Protein AF-A0A8S3F5J4-F1 (afdb_monomer_lite)

InterPro domains:
  IPR008758 Peptidase S28 [PF05577] (1-40)
  IPR029058 Alpha/Beta hydrolase fold [G3DSA:3.40.50.1820] (1-50)
  IPR029058 Alpha/Beta hydrolase fold [SSF53474] (1-40)

Structure (mmCIF, N/CA/C/O backbone):
data_AF-A0A8S3F5J4-F1
#
_entry.id   AF-A0A8S3F5J4-F1
#
loop_
_atom_site.group_PDB
_atom_site.id
_atom_site.type_symbol
_atom_site.label_atom_id
_atom_site.label_alt_id
_atom_site.label_comp_id
_atom_site.label_asym_id
_atom_site.label_entity_id
_atom_site.label_seq_id
_atom_site.pdbx_PDB_ins_code
_atom_site.Cartn_x
_atom_site.Cartn_y
_atom_site.Cartn_z
_atom_site.occupancy
_atom_site.B_iso_or_equiv
_atom_site.auth_seq_id
_atom_site.auth_comp_id
_atom_site.auth_asym_id
_atom_site.auth_atom_id
_atom_site.pdbx_PDB_model_num
ATOM 1 N N . SER A 1 1 ? -11.751 -3.204 17.103 1.00 79.56 1 SER A N 1
ATOM 2 C CA . SER A 1 1 ? -11.869 -3.981 15.852 1.00 79.56 1 SER A CA 1
ATOM 3 C C . SER A 1 1 ? -10.544 -3.950 15.110 1.00 79.56 1 SER A C 1
ATOM 5 O O . SER A 1 1 ? -9.949 -2.878 15.090 1.00 79.56 1 SER A O 1
ATOM 7 N N . PRO A 1 2 ? -10.045 -5.068 14.552 1.00 84.75 2 PRO A N 1
ATOM 8 C CA . PRO A 1 2 ? -8.808 -5.068 13.766 1.00 84.75 2 PRO A CA 1
ATOM 9 C C . PRO A 1 2 ? -9.022 -4.373 12.409 1.00 84.75 2 PRO A C 1
ATOM 11 O O . PRO A 1 2 ? -10.021 -4.635 11.742 1.00 84.75 2 PRO A O 1
ATOM 14 N N . VAL A 1 3 ? -8.101 -3.488 12.012 1.00 88.06 3 VAL A N 1
ATOM 15 C CA . VAL A 1 3 ? -8.165 -2.718 10.753 1.00 88.06 3 VAL A CA 1
ATOM 16 C C . VAL A 1 3 ? -7.031 -3.145 9.820 1.00 88.06 3 VAL A C 1
ATOM 18 O O . VAL A 1 3 ? -5.880 -3.248 10.252 1.00 88.06 3 VAL A O 1
ATOM 21 N N . ILE A 1 4 ? -7.359 -3.375 8.546 1.00 89.25 4 ILE A N 1
ATOM 22 C CA . ILE A 1 4 ? -6.414 -3.715 7.474 1.00 89.25 4 ILE A CA 1
ATOM 23 C C . ILE A 1 4 ? -6.520 -2.646 6.389 1.00 89.25 4 ILE A C 1
ATOM 25 O O . ILE A 1 4 ? -7.625 -2.286 5.982 1.00 89.25 4 ILE A O 1
ATOM 29 N N . VAL A 1 5 ? -5.377 -2.139 5.926 1.00 86.25 5 VAL A N 1
ATOM 30 C CA . VAL A 1 5 ? -5.324 -1.087 4.900 1.00 86.25 5 VAL A CA 1
ATOM 31 C C . VAL A 1 5 ? -4.955 -1.683 3.553 1.00 86.25 5 VAL A C 1
ATOM 33 O O . VAL A 1 5 ? -4.056 -2.512 3.465 1.00 86.25 5 VAL A O 1
ATOM 36 N N . PHE A 1 6 ? -5.623 -1.237 2.497 1.00 88.25 6 PHE A N 1
ATOM 37 C CA . PHE A 1 6 ? -5.371 -1.675 1.129 1.00 88.25 6 PHE A CA 1
ATOM 38 C C . PHE A 1 6 ? -4.997 -0.476 0.269 1.00 88.25 6 PHE A C 1
ATOM 40 O O . PHE A 1 6 ? -5.587 0.597 0.404 1.00 88.25 6 PHE A O 1
ATOM 47 N N . GLY A 1 7 ? -4.0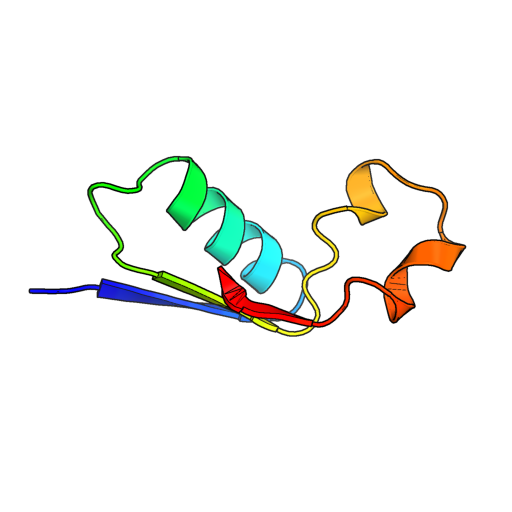38 -0.657 -0.634 1.00 85.06 7 GLY A N 1
ATOM 48 C CA . GLY A 1 7 ? -3.658 0.392 -1.566 1.00 85.06 7 GLY A CA 1
ATOM 49 C C . GLY A 1 7 ? -2.825 -0.125 -2.730 1.00 85.06 7 GLY A C 1
ATOM 50 O O . GLY A 1 7 ? -2.022 -1.043 -2.577 1.00 85.06 7 GLY A O 1
ATOM 51 N N . GLY A 1 8 ? -3.020 0.493 -3.894 1.00 84.75 8 GLY A N 1
ATOM 52 C CA . GLY A 1 8 ? -2.249 0.239 -5.108 1.00 84.75 8 GLY A CA 1
ATOM 53 C C . GLY A 1 8 ? -1.297 1.392 -5.432 1.00 84.75 8 GLY A C 1
ATOM 54 O O . GLY A 1 8 ? -1.647 2.546 -5.182 1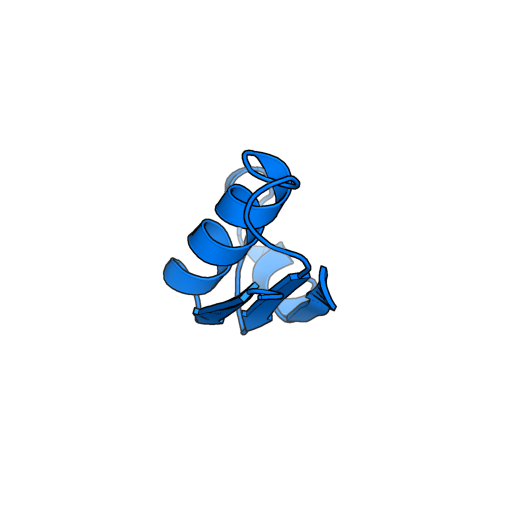.00 84.75 8 GLY A O 1
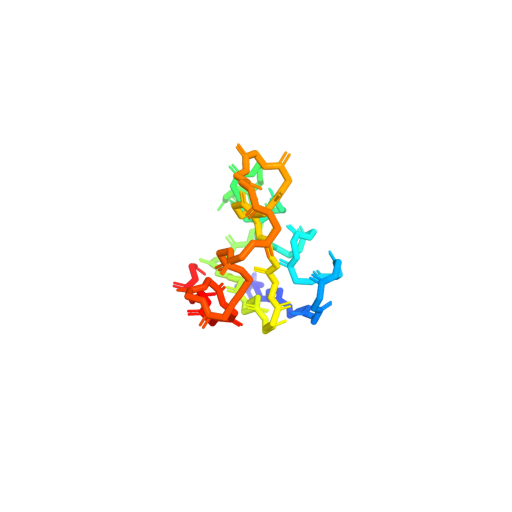ATOM 55 N N . SER A 1 9 ? -0.122 1.120 -6.007 1.00 79.81 9 SER A N 1
ATOM 56 C CA . SER A 1 9 ? 0.819 2.157 -6.465 1.00 79.81 9 SER A CA 1
ATOM 57 C C . SER A 1 9 ? 1.165 3.151 -5.341 1.00 79.81 9 SER A C 1
ATOM 59 O O . SER A 1 9 ? 1.561 2.732 -4.252 1.00 79.81 9 SER A O 1
ATOM 61 N N . TYR A 1 10 ? 0.973 4.454 -5.551 1.00 80.62 10 TYR A N 1
ATOM 62 C CA . TYR A 1 10 ? 1.130 5.470 -4.509 1.00 80.62 10 TYR A CA 1
ATOM 63 C C . TYR A 1 10 ? 0.217 5.224 -3.295 1.00 80.62 10 TYR A C 1
ATOM 65 O O . TYR A 1 10 ? 0.656 5.344 -2.154 1.00 80.62 10 TYR A O 1
ATOM 73 N N . GLY A 1 11 ? -1.025 4.784 -3.519 1.00 80.69 11 GLY A N 1
ATOM 74 C CA . GLY A 1 11 ? -1.931 4.382 -2.441 1.00 80.69 11 GLY A CA 1
ATOM 75 C C . GLY A 1 11 ? -1.399 3.189 -1.643 1.00 80.69 11 GLY A C 1
ATOM 76 O O . GLY A 1 11 ? -1.593 3.122 -0.435 1.00 80.69 11 GLY A O 1
ATOM 77 N N . GLY A 1 12 ? -0.666 2.281 -2.290 1.00 84.06 12 GLY A N 1
ATOM 78 C CA . GLY A 1 12 ? 0.021 1.177 -1.623 1.00 84.06 12 GLY A CA 1
ATOM 79 C C . GLY A 1 12 ? 1.235 1.641 -0.816 1.00 84.06 12 GLY A C 1
ATOM 80 O O . GLY A 1 12 ? 1.461 1.143 0.284 1.00 84.06 12 GLY A O 1
ATOM 81 N N . MET A 1 13 ? 1.963 2.659 -1.291 1.00 83.38 13 MET A N 1
ATOM 82 C CA . MET A 1 13 ? 3.016 3.305 -0.497 1.00 83.38 13 MET A CA 1
ATOM 83 C C . MET A 1 13 ? 2.435 3.969 0.752 1.00 83.38 13 MET A C 1
ATOM 85 O O . MET A 1 13 ? 2.975 3.803 1.842 1.00 83.38 13 MET A O 1
ATOM 89 N N . LEU A 1 14 ? 1.308 4.674 0.616 1.00 84.00 14 LEU A N 1
ATOM 90 C CA . LEU A 1 14 ? 0.611 5.272 1.754 1.00 84.00 14 LEU A CA 1
ATOM 91 C C . LEU A 1 14 ? 0.089 4.209 2.722 1.00 84.00 14 LEU A C 1
ATOM 93 O O . LEU A 1 14 ? 0.271 4.368 3.924 1.00 84.00 14 LEU A O 1
ATOM 97 N N . ALA A 1 15 ? -0.490 3.114 2.223 1.00 84.00 15 ALA A N 1
ATOM 98 C CA . ALA A 1 15 ? -0.930 1.996 3.056 1.00 84.00 15 ALA A CA 1
ATOM 99 C C . ALA A 1 15 ? 0.237 1.410 3.868 1.00 84.00 15 ALA A C 1
ATOM 101 O O . ALA A 1 15 ? 0.116 1.199 5.077 1.00 84.00 15 ALA A O 1
ATOM 102 N N . ALA A 1 16 ? 1.393 1.231 3.226 1.00 81.44 16 ALA A N 1
ATOM 103 C CA . ALA A 1 16 ? 2.590 0.737 3.883 1.00 81.44 16 ALA A CA 1
ATOM 104 C C . ALA A 1 16 ? 3.139 1.714 4.936 1.00 81.44 16 ALA A C 1
ATOM 106 O O . ALA A 1 16 ? 3.403 1.325 6.076 1.00 81.44 16 ALA A O 1
ATOM 107 N N . TYR A 1 17 ? 3.250 3.002 4.599 1.00 82.12 17 TYR A N 1
ATOM 108 C CA . TYR A 1 17 ? 3.685 4.026 5.550 1.00 82.12 17 TYR A CA 1
ATOM 109 C C . TYR A 1 17 ? 2.709 4.199 6.710 1.00 82.12 17 TYR A C 1
ATOM 111 O O . TYR A 1 17 ? 3.146 4.409 7.842 1.00 82.12 17 TYR A O 1
ATOM 119 N N . PHE A 1 18 ? 1.408 4.064 6.463 1.00 84.31 18 PHE A N 1
ATOM 120 C CA . PHE A 1 18 ? 0.393 4.129 7.505 1.00 84.31 18 PHE A CA 1
ATOM 121 C C . PHE A 1 18 ? 0.579 2.999 8.520 1.00 84.31 18 PHE A C 1
ATOM 123 O O . PHE A 1 18 ? 0.562 3.253 9.722 1.00 84.31 18 PHE A O 1
ATOM 130 N N . ARG A 1 19 ? 0.888 1.779 8.061 1.00 84.69 19 ARG A N 1
ATOM 131 C CA . ARG A 1 19 ? 1.225 0.654 8.946 1.00 84.69 19 ARG A CA 1
ATOM 132 C C . ARG A 1 19 ? 2.520 0.860 9.731 1.00 84.69 19 ARG A C 1
ATOM 134 O O . ARG A 1 19 ? 2.574 0.481 10.902 1.00 84.69 19 ARG A O 1
ATOM 141 N N . MET A 1 20 ? 3.542 1.453 9.112 1.00 80.56 20 MET A N 1
ATOM 142 C CA . MET A 1 20 ? 4.828 1.733 9.766 1.00 80.56 20 MET A CA 1
ATOM 143 C C . MET A 1 20 ? 4.730 2.858 10.806 1.00 80.56 20 MET A C 1
ATOM 145 O O . MET A 1 20 ? 5.354 2.774 11.860 1.00 80.56 20 MET A O 1
ATOM 149 N N . LYS A 1 21 ? 3.957 3.915 10.526 1.00 84.69 21 LYS A N 1
ATOM 150 C CA . LYS A 1 21 ? 3.804 5.079 11.416 1.00 84.69 21 LYS A CA 1
ATOM 151 C C . LYS A 1 21 ? 2.741 4.880 12.491 1.00 84.69 21 LYS A C 1
ATOM 153 O O . LYS A 1 21 ? 2.912 5.378 13.600 1.00 84.69 21 LYS A O 1
ATOM 158 N N . TYR A 1 22 ? 1.685 4.128 12.192 1.00 87.94 22 TYR A N 1
ATOM 159 C CA . TYR A 1 22 ? 0.553 3.906 13.092 1.00 87.94 22 TYR A CA 1
ATOM 160 C C . TYR A 1 22 ? 0.292 2.409 13.325 1.00 87.94 22 TYR A C 1
ATOM 162 O O . TYR A 1 22 ? -0.817 1.921 13.089 1.00 87.94 22 TYR A O 1
ATOM 170 N N . PRO A 1 23 ? 1.279 1.654 13.850 1.00 83.75 23 PRO A N 1
ATOM 171 C CA . PRO A 1 23 ? 1.135 0.215 14.081 1.00 83.75 23 PRO A CA 1
ATOM 172 C C . PRO A 1 23 ? 0.071 -0.129 15.137 1.00 83.75 23 PRO A C 1
ATOM 174 O O . PRO A 1 23 ? -0.380 -1.265 15.208 1.00 83.75 23 PRO A 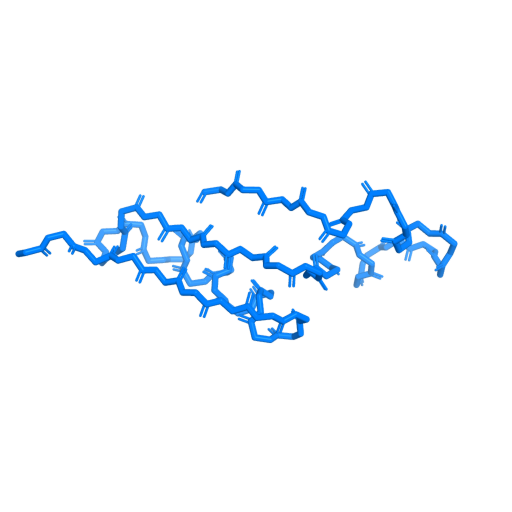O 1
ATOM 177 N N . HIS A 1 24 ? -0.326 0.844 15.964 1.00 89.38 24 HIS A N 1
ATOM 178 C CA . HIS A 1 24 ? -1.370 0.705 16.982 1.00 89.38 24 HIS A CA 1
ATOM 179 C C . HIS A 1 24 ? -2.789 0.909 16.426 1.00 89.38 24 HIS A C 1
ATOM 181 O O . HIS A 1 24 ? -3.760 0.588 17.104 1.00 89.38 24 HIS A O 1
ATOM 187 N N . VAL A 1 25 ? -2.915 1.449 15.209 1.00 88.94 25 VAL A N 1
ATOM 188 C CA . VAL A 1 25 ? -4.206 1.696 14.547 1.00 88.94 25 VAL A CA 1
ATOM 189 C C . VAL A 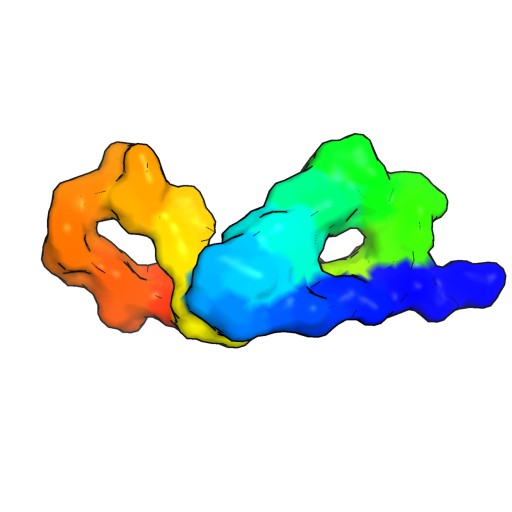1 25 ? -4.539 0.568 13.573 1.00 88.94 25 VAL A C 1
ATOM 191 O O . VAL A 1 25 ? -5.698 0.179 13.454 1.00 88.94 25 VAL A O 1
ATOM 194 N N . VAL A 1 26 ? -3.530 0.031 12.880 1.00 86.94 26 VAL A N 1
ATOM 195 C CA . VAL A 1 26 ? -3.712 -0.967 11.819 1.00 86.94 26 VAL A CA 1
ATOM 196 C C . VAL A 1 26 ? -2.871 -2.209 12.060 1.00 86.94 26 VAL A C 1
ATOM 198 O O . VAL A 1 26 ? -1.693 -2.134 12.399 1.00 86.94 26 VAL A O 1
ATOM 201 N N . VAL A 1 27 ? -3.490 -3.370 11.856 1.00 90.38 27 VAL A N 1
ATOM 202 C CA . VAL A 1 27 ? -2.869 -4.674 12.109 1.00 90.38 27 VAL A CA 1
ATOM 203 C C . VAL A 1 27 ? -1.984 -5.098 10.931 1.00 90.38 27 VAL A C 1
ATOM 205 O O . VAL A 1 27 ? -0.930 -5.693 11.152 1.00 90.38 27 VAL A O 1
ATOM 208 N N . GLY A 1 28 ? -2.332 -4.706 9.699 1.00 82.94 28 GLY A N 1
ATOM 209 C CA . GLY A 1 28 ? -1.560 -5.009 8.485 1.00 82.94 28 GLY A CA 1
ATOM 210 C C . GLY A 1 28 ? -1.919 -4.113 7.295 1.00 82.94 28 GLY A C 1
ATOM 211 O O . GLY A 1 28 ? -2.931 -3.399 7.339 1.00 82.94 28 GLY A O 1
ATOM 212 N N . ALA A 1 29 ? -1.091 -4.143 6.245 1.00 83.50 29 ALA A N 1
ATOM 213 C CA . ALA A 1 29 ? -1.324 -3.386 5.019 1.00 83.50 29 ALA A CA 1
ATOM 214 C C . ALA A 1 29 ? -0.988 -4.182 3.745 1.00 83.50 29 ALA A C 1
ATOM 216 O O . ALA A 1 29 ? 0.102 -4.719 3.569 1.00 83.50 29 ALA A O 1
ATOM 217 N N . HIS A 1 30 ? -1.919 -4.191 2.793 1.00 84.50 30 HIS A N 1
ATOM 218 C CA . HIS A 1 30 ? -1.712 -4.766 1.471 1.00 84.50 30 HIS A CA 1
ATOM 219 C C . HIS A 1 30 ? -1.324 -3.671 0.468 1.00 84.50 30 HIS A C 1
ATOM 221 O O . HIS A 1 30 ? -2.170 -2.884 0.031 1.00 84.50 30 HIS A O 1
ATOM 227 N N . ALA A 1 31 ? -0.036 -3.627 0.121 1.00 82.12 31 ALA A N 1
ATOM 228 C CA . ALA A 1 31 ? 0.562 -2.633 -0.763 1.00 82.12 31 ALA A CA 1
ATOM 229 C C . ALA A 1 31 ? 0.830 -3.230 -2.161 1.00 82.12 31 ALA A C 1
ATOM 231 O O . ALA A 1 31 ? 1.928 -3.696 -2.473 1.00 82.12 31 ALA A O 1
ATOM 232 N N . ALA A 1 32 ? -0.194 -3.228 -3.016 1.00 77.56 32 ALA A N 1
ATOM 233 C CA . ALA A 1 32 ? -0.125 -3.788 -4.364 1.00 77.56 32 ALA A CA 1
ATOM 234 C C . ALA A 1 32 ? 0.609 -2.841 -5.326 1.00 77.56 32 ALA A C 1
ATOM 236 O O . ALA A 1 32 ? 0.275 -1.661 -5.429 1.00 77.56 32 ALA A O 1
ATOM 237 N N . SER A 1 33 ? 1.608 -3.330 -6.060 1.00 70.69 33 SER A N 1
ATOM 238 C CA . SER A 1 33 ? 2.369 -2.522 -7.031 1.00 70.69 33 SER A CA 1
ATOM 239 C C . SER A 1 33 ? 2.943 -1.239 -6.428 1.00 70.69 33 SER A C 1
ATOM 241 O O . SER A 1 33 ? 3.027 -0.226 -7.114 1.00 70.69 33 SER A O 1
ATOM 243 N N . ALA A 1 34 ? 3.295 -1.273 -5.139 1.00 74.31 34 ALA A N 1
ATOM 244 C CA . ALA A 1 34 ? 3.710 -0.114 -4.361 1.00 74.31 34 ALA A CA 1
ATOM 245 C C . ALA A 1 34 ? 5.238 0.037 -4.371 1.00 74.31 34 ALA A C 1
ATOM 247 O O . ALA A 1 34 ? 5.936 -0.738 -3.714 1.00 74.31 34 ALA A O 1
ATOM 248 N N . PRO A 1 35 ? 5.793 1.038 -5.072 1.00 68.62 35 PRO A N 1
ATOM 249 C CA . PRO A 1 35 ? 7.232 1.150 -5.253 1.00 68.62 35 PRO A CA 1
ATOM 250 C C . PRO A 1 35 ? 7.894 1.879 -4.071 1.00 68.62 35 PRO A C 1
ATOM 252 O O . PRO A 1 35 ? 8.530 2.917 -4.236 1.00 68.62 35 PRO A O 1
ATOM 255 N N . ILE A 1 36 ? 7.759 1.329 -2.859 1.00 65.44 36 ILE A N 1
ATOM 256 C CA . ILE A 1 36 ? 8.230 1.957 -1.607 1.00 65.44 36 ILE A CA 1
ATOM 257 C C . ILE A 1 36 ? 9.747 2.213 -1.646 1.00 65.44 36 ILE A C 1
ATOM 259 O O . ILE A 1 36 ? 10.212 3.235 -1.148 1.00 65.44 36 ILE A O 1
ATOM 263 N N . LEU A 1 37 ? 10.520 1.318 -2.276 1.00 62.31 37 LEU A N 1
ATOM 264 C CA . LEU A 1 37 ? 11.975 1.464 -2.414 1.00 62.31 37 LEU A CA 1
ATOM 265 C C . LEU A 1 37 ? 12.403 2.265 -3.654 1.00 62.31 37 LEU A C 1
ATOM 267 O O . LEU A 1 37 ? 13.507 2.795 -3.664 1.00 62.31 37 LEU A O 1
ATOM 271 N N . GLN A 1 38 ? 11.545 2.444 -4.664 1.00 56.75 38 GLN A N 1
ATOM 272 C CA . GLN A 1 38 ? 11.900 3.222 -5.862 1.00 56.75 38 GLN A CA 1
ATOM 273 C C . GLN A 1 38 ? 12.102 4.707 -5.560 1.00 56.75 38 GLN A C 1
ATOM 275 O O . GLN A 1 38 ? 12.836 5.382 -6.270 1.00 56.75 38 GLN A O 1
ATOM 280 N N . MET A 1 39 ? 11.499 5.224 -4.488 1.00 58.00 39 MET A N 1
ATOM 281 C CA . MET A 1 39 ? 11.738 6.605 -4.067 1.00 58.00 39 MET A CA 1
ATOM 282 C C . MET A 1 39 ? 13.172 6.821 -3.535 1.00 58.00 39 MET A C 1
ATOM 284 O O . MET A 1 39 ? 13.601 7.964 -3.415 1.00 58.00 39 MET A O 1
ATOM 288 N N . THR A 1 40 ? 13.926 5.743 -3.259 1.00 60.38 40 THR A N 1
ATOM 289 C CA . THR A 1 40 ? 15.332 5.783 -2.811 1.00 60.38 40 THR A CA 1
ATOM 290 C C . THR A 1 40 ? 16.317 5.006 -3.705 1.00 60.38 40 THR A C 1
ATOM 292 O O . THR A 1 40 ? 17.517 5.054 -3.439 1.00 60.38 40 THR A O 1
ATOM 295 N N . THR A 1 41 ? 15.865 4.291 -4.744 1.00 52.03 41 THR A N 1
ATOM 296 C CA . THR A 1 41 ? 16.716 3.469 -5.634 1.00 52.03 41 THR A CA 1
ATOM 297 C C . THR A 1 41 ? 16.585 3.872 -7.113 1.00 52.03 41 THR A C 1
ATOM 299 O O . THR A 1 41 ? 15.556 4.426 -7.491 1.00 52.03 41 THR A O 1
ATOM 302 N N . PRO A 1 42 ? 17.571 3.561 -7.983 1.00 54.97 42 PRO A N 1
ATOM 303 C CA . PRO A 1 42 ? 17.508 3.847 -9.423 1.00 54.97 42 PRO A CA 1
ATOM 304 C C . PRO A 1 42 ? 16.265 3.255 -10.116 1.00 54.97 42 PRO A C 1
ATOM 306 O O . PRO A 1 42 ? 15.719 2.245 -9.663 1.00 54.97 42 PRO A O 1
ATOM 309 N N . CYS A 1 43 ? 15.842 3.868 -11.231 1.00 55.44 43 CYS A N 1
ATOM 310 C CA . CYS A 1 43 ? 14.570 3.601 -11.929 1.00 55.44 43 CYS A CA 1
ATOM 311 C C . CYS A 1 43 ? 14.324 2.128 -12.325 1.00 55.44 43 CYS A C 1
ATOM 313 O O . CYS A 1 43 ? 13.175 1.709 -12.427 1.0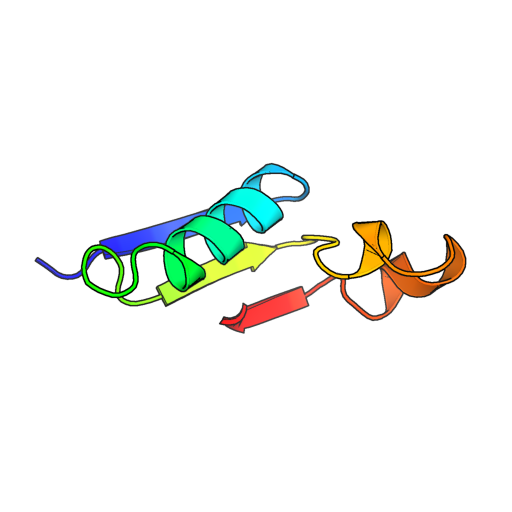0 55.44 43 CYS A O 1
ATOM 315 N N . GLU A 1 44 ? 15.378 1.327 -12.477 1.00 55.59 44 GLU A N 1
ATOM 316 C CA . GLU A 1 44 ? 15.346 -0.071 -12.936 1.00 55.59 44 GLU A CA 1
ATOM 317 C C . GLU A 1 44 ? 14.874 -1.081 -11.861 1.00 55.59 44 GLU A C 1
ATOM 319 O O . GLU A 1 44 ? 14.650 -2.257 -12.148 1.00 55.59 44 GLU A O 1
ATOM 324 N N . ALA A 1 45 ? 14.729 -0.664 -10.597 1.00 56.50 45 ALA A N 1
ATOM 325 C CA . ALA A 1 45 ? 14.368 -1.570 -9.499 1.00 56.50 45 ALA A CA 1
ATOM 326 C C . ALA A 1 45 ? 12.851 -1.813 -9.349 1.00 56.50 45 ALA A C 1
ATOM 328 O O . ALA A 1 45 ? 12.454 -2.671 -8.557 1.00 56.50 45 ALA A O 1
ATOM 329 N N . PHE A 1 46 ? 12.004 -1.104 -10.109 1.00 54.09 46 PHE A N 1
ATOM 330 C CA . PHE A 1 46 ? 10.537 -1.128 -9.983 1.00 54.09 46 PHE A CA 1
ATOM 331 C C . PHE A 1 46 ? 9.936 -2.541 -9.992 1.00 54.09 46 PHE A C 1
ATOM 333 O O . PHE A 1 46 ? 9.118 -2.883 -9.134 1.00 54.09 46 PHE A O 1
ATOM 340 N N . SER A 1 47 ? 10.389 -3.391 -10.917 1.00 51.56 47 SER A N 1
ATOM 341 C CA . SER A 1 47 ? 9.862 -4.749 -11.117 1.00 51.56 47 SER A CA 1
ATOM 342 C C . SER A 1 47 ? 10.255 -5.740 -10.014 1.00 51.56 47 SER A C 1
ATOM 344 O O . SER A 1 47 ? 9.715 -6.841 -9.960 1.00 51.56 47 SER A O 1
ATOM 346 N N . ARG A 1 48 ? 11.199 -5.381 -9.128 1.00 50.47 48 ARG A N 1
ATOM 347 C CA . ARG A 1 48 ? 11.658 -6.242 -8.019 1.00 50.47 48 ARG A CA 1
ATOM 348 C C . ARG A 1 48 ? 10.957 -5.950 -6.691 1.00 50.47 48 ARG A C 1
ATOM 350 O O . ARG A 1 48 ? 11.093 -6.737 -5.762 1.00 50.47 48 ARG A O 1
ATOM 357 N N . VAL A 1 49 ? 10.222 -4.840 -6.601 1.00 52.81 49 VAL A N 1
ATOM 358 C CA . VAL A 1 49 ? 9.562 -4.366 -5.366 1.00 52.81 49 VAL A CA 1
ATOM 359 C C . VAL A 1 49 ? 8.047 -4.236 -5.494 1.00 52.81 49 VAL A C 1
ATOM 361 O O . VAL A 1 49 ? 7.381 -3.790 -4.566 1.00 52.81 49 VAL A O 1
ATOM 364 N N . SER A 1 50 ? 7.483 -4.640 -6.630 1.00 50.00 50 SER A N 1
ATOM 365 C CA . SER A 1 50 ? 6.084 -4.393 -6.980 1.00 50.00 50 SER A CA 1
ATOM 366 C C . SER A 1 50 ? 5.079 -5.158 -6.106 1.00 50.00 50 SER A C 1
ATOM 368 O O . SER A 1 50 ? 3.893 -4.872 -6.174 1.00 50.00 50 SER A O 1
ATOM 370 N N . PHE A 1 51 ? 5.493 -6.112 -5.269 1.00 52.75 51 PHE A N 1
ATOM 371 C CA . PHE A 1 51 ? 4.572 -6.843 -4.392 1.00 52.75 51 PHE A CA 1
ATOM 372 C C . PHE A 1 51 ? 5.203 -7.072 -3.020 1.00 52.75 51 PHE A C 1
ATOM 374 O O . PHE A 1 51 ? 5.957 -8.021 -2.820 1.00 52.75 51 PHE A O 1
ATOM 381 N N . VAL A 1 52 ? 4.895 -6.183 -2.075 1.00 56.31 52 VAL A N 1
ATOM 382 C CA . VAL A 1 52 ? 5.342 -6.271 -0.683 1.00 56.31 52 VAL A CA 1
ATOM 383 C C . VAL A 1 52 ? 4.105 -6.387 0.206 1.00 56.31 52 VAL A C 1
ATOM 385 O O . VAL A 1 52 ? 3.272 -5.484 0.258 1.00 56.31 52 VAL A O 1
ATOM 388 N N . PHE A 1 53 ? 3.977 -7.524 0.886 1.00 53.28 53 PHE A N 1
ATOM 389 C CA . PHE A 1 53 ? 2.955 -7.760 1.905 1.00 53.28 53 PHE A CA 1
ATOM 390 C C . PHE A 1 53 ? 3.591 -7.475 3.272 1.00 53.28 53 PHE A C 1
ATOM 392 O O . PHE A 1 53 ? 4.504 -8.206 3.660 1.00 53.28 53 PHE A O 1
ATOM 399 N N . ILE A 1 54 ? 3.159 -6.411 3.962 1.00 57.97 54 ILE A N 1
ATOM 400 C CA . ILE A 1 54 ? 3.661 -6.019 5.297 1.00 57.97 54 ILE A CA 1
ATOM 401 C C . ILE A 1 54 ? 2.568 -5.960 6.364 1.00 57.97 54 ILE A C 1
ATOM 403 O O . ILE A 1 54 ? 1.386 -5.697 6.040 1.00 57.97 54 ILE A O 1
#

Organism: NCBI:txid392030

Radius of gyration: 11.25 Å; chains: 1; bounding box: 29×14×30 Å

Foldseek 3Di:
DAAEEEAEAVGLLVQVVCCVVCVVRHVWYWRALYPNCCVPDDPVCSVVRRGDTD

Secondary structure (DSSP, 8-state):
---EEEEEHHHHHHHHHHHHH-TTT-SEEEEET--TTTTTS-GGGHHHHSEEE-

Sequence (54 aa):
SPVIVFGGSYGGMLAAYFRMKYPHVVVGAHAASAPILQMTTPCEAFSRVSFVFI

pLDDT: mean 73.49, std 13.92, range [50.0, 90.38]